Protein AF-A0A958C9D6-F1 (afdb_monomer_lite)

Structure (mmCIF, N/CA/C/O backbone):
data_AF-A0A958C9D6-F1
#
_entry.id   AF-A0A958C9D6-F1
#
loop_
_atom_site.group_PDB
_atom_site.id
_atom_site.type_symbol
_atom_site.label_atom_id
_atom_site.label_alt_id
_atom_site.label_comp_id
_atom_site.label_asym_id
_atom_site.label_entity_id
_atom_site.label_seq_id
_atom_site.pdbx_PDB_ins_code
_atom_site.Cartn_x
_atom_site.Cartn_y
_atom_site.Cartn_z
_atom_site.occupancy
_atom_site.B_iso_or_equiv
_atom_site.auth_seq_id
_atom_site.auth_comp_id
_atom_site.auth_asym_id
_atom_site.auth_atom_id
_atom_site.pdbx_PDB_model_num
ATOM 1 N N . GLU A 1 1 ? 12.164 8.817 -1.958 1.00 44.22 1 GLU A N 1
ATOM 2 C CA . GLU A 1 1 ? 10.934 9.123 -1.187 1.00 44.22 1 GLU A CA 1
ATOM 3 C C . GLU A 1 1 ? 10.553 7.933 -0.305 1.00 44.22 1 GLU A C 1
ATOM 5 O O . GLU A 1 1 ? 9.537 7.272 -0.521 1.00 44.22 1 GLU A O 1
ATOM 10 N N . SER A 1 2 ? 11.417 7.632 0.662 1.00 48.62 2 SER A N 1
ATOM 11 C CA . SER A 1 2 ? 11.255 6.499 1.586 1.00 48.62 2 SER A CA 1
ATOM 12 C C . SER A 1 2 ? 10.796 6.987 2.963 1.00 48.62 2 SER A C 1
ATOM 14 O O . SER A 1 2 ? 10.023 6.314 3.633 1.00 48.62 2 SER A O 1
ATOM 16 N N . GLU A 1 3 ? 11.183 8.214 3.326 1.00 47.53 3 GLU A N 1
ATOM 17 C CA . GLU A 1 3 ? 10.887 8.848 4.617 1.00 47.53 3 GLU A CA 1
ATOM 18 C C . GLU A 1 3 ? 9.378 9.100 4.813 1.00 47.53 3 GLU A C 1
ATOM 20 O O . GLU A 1 3 ? 8.834 8.747 5.851 1.00 47.53 3 GLU A O 1
ATOM 25 N N . ASN A 1 4 ? 8.648 9.538 3.777 1.00 67.62 4 ASN A N 1
ATOM 26 C CA . ASN A 1 4 ? 7.190 9.731 3.872 1.00 67.62 4 ASN A CA 1
ATOM 27 C C . ASN A 1 4 ? 6.381 8.420 3.952 1.00 67.62 4 ASN A C 1
ATOM 29 O O . ASN A 1 4 ? 5.243 8.423 4.419 1.00 67.62 4 ASN A O 1
ATOM 33 N N . ARG A 1 5 ? 6.924 7.291 3.478 1.00 75.25 5 ARG A N 1
ATOM 34 C CA . ARG A 1 5 ? 6.151 6.047 3.316 1.00 75.25 5 ARG A CA 1
ATOM 35 C C . ARG A 1 5 ? 5.978 5.314 4.648 1.00 75.25 5 ARG A C 1
ATOM 37 O O . ARG A 1 5 ? 4.868 4.902 4.971 1.00 75.25 5 ARG A O 1
ATOM 44 N N . GLY A 1 6 ? 7.045 5.224 5.442 1.00 79.25 6 GLY A N 1
ATOM 45 C CA . GLY A 1 6 ? 7.000 4.620 6.778 1.00 79.25 6 GLY A CA 1
ATOM 46 C C . GLY A 1 6 ? 6.117 5.405 7.753 1.00 79.25 6 GLY A C 1
ATOM 47 O O . GLY A 1 6 ? 5.312 4.811 8.469 1.00 79.25 6 GLY A O 1
ATOM 48 N N . GLU A 1 7 ? 6.194 6.740 7.734 1.00 83.88 7 GLU A N 1
ATOM 49 C CA . GLU A 1 7 ? 5.337 7.602 8.565 1.00 83.88 7 GLU A CA 1
ATOM 50 C C . GLU A 1 7 ? 3.856 7.481 8.183 1.00 83.88 7 GLU A C 1
ATOM 52 O O . GLU A 1 7 ? 2.994 7.367 9.056 1.00 83.88 7 GLU A O 1
ATOM 57 N N . MET A 1 8 ? 3.556 7.424 6.882 1.00 87.69 8 MET A N 1
ATOM 58 C CA . MET A 1 8 ? 2.203 7.199 6.371 1.00 87.69 8 MET A CA 1
ATOM 59 C C . MET A 1 8 ? 1.636 5.845 6.826 1.00 87.69 8 MET A C 1
ATOM 61 O O . MET A 1 8 ? 0.501 5.786 7.300 1.00 87.69 8 MET A O 1
ATOM 65 N N . LEU A 1 9 ? 2.412 4.761 6.712 1.00 88.69 9 LEU A N 1
ATOM 66 C CA . LEU A 1 9 ? 1.986 3.430 7.157 1.00 88.69 9 LEU A CA 1
ATOM 67 C C . LEU A 1 9 ? 1.775 3.387 8.673 1.00 88.69 9 LEU A C 1
ATOM 69 O O . LEU A 1 9 ? 0.756 2.874 9.133 1.00 88.69 9 LEU A O 1
ATOM 73 N N . ALA A 1 10 ? 2.677 3.985 9.453 1.00 89.25 10 ALA A N 1
ATOM 74 C CA . ALA A 1 10 ? 2.524 4.086 10.901 1.00 89.25 10 ALA A CA 1
ATOM 75 C C . ALA A 1 10 ? 1.255 4.864 11.286 1.00 89.25 10 ALA A C 1
ATOM 77 O O . ALA A 1 10 ? 0.511 4.433 12.169 1.00 89.25 10 ALA A O 1
ATOM 78 N N . ALA A 1 11 ? 0.961 5.967 10.591 1.00 89.38 11 ALA A N 1
ATOM 79 C CA . ALA A 1 11 ? -0.270 6.725 10.783 1.00 89.38 11 ALA A CA 1
ATOM 80 C C . ALA A 1 11 ? -1.517 5.912 10.402 1.00 89.38 11 ALA A C 1
ATOM 82 O O . ALA A 1 11 ? -2.531 5.994 11.096 1.00 89.38 11 ALA A O 1
ATOM 83 N N . ALA A 1 12 ? -1.461 5.119 9.331 1.00 89.56 12 ALA A N 1
ATOM 84 C CA . ALA A 1 12 ? -2.564 4.265 8.901 1.00 89.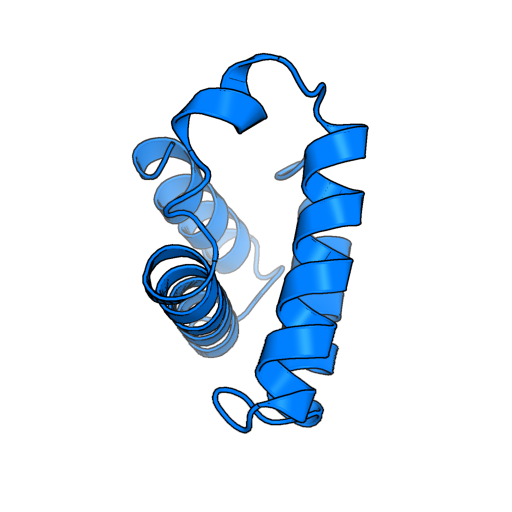56 12 ALA A CA 1
ATOM 85 C C . ALA A 1 12 ? -2.849 3.135 9.901 1.00 89.56 12 ALA A C 1
ATOM 87 O O . ALA A 1 12 ? -4.010 2.873 10.218 1.00 89.56 12 ALA A O 1
ATOM 88 N N . VAL A 1 13 ? -1.799 2.516 10.449 1.00 92.31 13 VAL A N 1
ATOM 89 C CA . VAL A 1 13 ? -1.910 1.512 11.518 1.00 92.31 13 VAL A CA 1
ATOM 90 C C . VAL A 1 13 ? -2.461 2.143 12.796 1.00 92.31 13 VAL A C 1
ATOM 92 O O . VAL A 1 13 ? -3.382 1.602 13.401 1.00 92.31 13 VAL A O 1
ATOM 95 N N . ALA A 1 14 ? -1.961 3.320 13.186 1.00 90.75 14 ALA A N 1
ATOM 96 C CA . ALA A 1 14 ? -2.441 4.039 14.367 1.00 90.75 14 ALA A CA 1
ATOM 97 C C . ALA A 1 14 ? -3.921 4.449 14.255 1.00 90.75 14 ALA A C 1
ATOM 99 O O . ALA A 1 14 ? -4.634 4.474 15.256 1.00 90.75 14 ALA A O 1
ATOM 100 N N . GLN A 1 15 ? -4.393 4.737 13.039 1.00 87.50 15 GLN A N 1
ATOM 101 C CA . GLN A 1 15 ? -5.802 5.018 12.746 1.00 87.50 15 GLN A CA 1
ATOM 102 C C . GLN A 1 15 ? -6.668 3.754 12.641 1.00 87.50 15 GLN A C 1
ATOM 104 O O . GLN A 1 15 ? -7.887 3.864 12.531 1.00 87.50 15 GLN A O 1
ATOM 109 N N . GLY A 1 16 ? -6.065 2.560 12.661 1.00 89.50 16 GLY A N 1
ATOM 110 C CA . GLY A 1 16 ? -6.764 1.295 12.436 1.00 89.50 16 GLY A CA 1
ATOM 111 C C . GLY A 1 16 ? -7.264 1.119 11.000 1.00 89.50 16 GLY A C 1
ATOM 112 O O . GLY A 1 16 ? -8.150 0.303 10.762 1.00 89.50 16 GLY A O 1
ATOM 113 N N . ALA A 1 17 ? -6.725 1.889 10.050 1.00 90.44 17 ALA A N 1
ATOM 114 C CA . ALA A 1 17 ? -7.061 1.773 8.637 1.00 90.44 17 ALA A CA 1
ATOM 115 C C . ALA A 1 17 ? -6.453 0.497 8.031 1.00 90.44 17 ALA A C 1
ATOM 117 O O . ALA A 1 17 ? -7.102 -0.180 7.240 1.00 90.44 17 ALA A O 1
ATOM 118 N N . ILE A 1 18 ? -5.230 0.148 8.441 1.00 92.25 18 ILE A N 1
ATOM 119 C CA . ILE A 1 18 ? -4.525 -1.071 8.026 1.00 92.25 18 ILE A CA 1
ATOM 120 C C . ILE A 1 18 ? -3.921 -1.779 9.242 1.00 92.25 18 ILE A C 1
ATOM 122 O O . ILE A 1 18 ? -3.767 -1.183 10.309 1.00 92.25 18 ILE A O 1
ATOM 126 N N . THR A 1 19 ? -3.556 -3.046 9.086 1.00 92.94 19 THR A N 1
ATOM 127 C CA . THR A 1 19 ? -2.859 -3.817 10.125 1.00 92.94 19 THR A CA 1
ATOM 128 C C . THR A 1 19 ? -1.335 -3.687 10.011 1.00 92.94 19 THR A C 1
ATOM 130 O O . THR A 1 19 ? -0.800 -3.203 9.015 1.00 92.94 19 THR A O 1
ATOM 133 N N . ALA A 1 20 ? -0.602 -4.138 11.033 1.00 89.06 20 ALA A N 1
ATOM 134 C CA . ALA A 1 20 ? 0.860 -4.207 10.963 1.00 89.06 20 ALA A CA 1
ATOM 135 C C . ALA A 1 20 ? 1.347 -5.183 9.873 1.00 89.06 20 ALA A C 1
ATOM 137 O O . ALA A 1 20 ? 2.378 -4.945 9.250 1.00 89.06 20 ALA A O 1
ATOM 138 N N . GLU A 1 21 ? 0.587 -6.253 9.619 1.00 90.44 21 GLU A N 1
ATOM 139 C CA . GLU A 1 21 ? 0.857 -7.204 8.534 1.00 90.44 21 GLU A CA 1
ATOM 140 C C . GLU A 1 21 ? 0.681 -6.541 7.166 1.00 90.44 21 GLU A C 1
ATOM 142 O O . GLU A 1 21 ? 1.510 -6.723 6.279 1.00 90.44 21 GLU A O 1
ATOM 147 N N . ASP A 1 22 ? -0.342 -5.697 7.021 1.00 90.75 22 ASP A N 1
ATOM 148 C CA . ASP A 1 22 ? -0.552 -4.908 5.807 1.00 90.75 22 ASP A CA 1
ATOM 149 C C . ASP A 1 22 ? 0.594 -3.934 5.551 1.00 90.75 22 ASP A C 1
ATOM 151 O O . ASP A 1 22 ? 1.077 -3.825 4.427 1.00 90.75 22 ASP A O 1
ATOM 155 N N . ALA A 1 23 ? 1.060 -3.241 6.593 1.00 90.00 23 ALA A N 1
ATOM 156 C CA . ALA A 1 23 ? 2.204 -2.346 6.472 1.00 90.00 23 ALA A CA 1
ATOM 157 C C . ALA A 1 23 ? 3.464 -3.106 6.025 1.00 90.00 23 ALA A C 1
ATOM 159 O O . ALA A 1 23 ? 4.149 -2.664 5.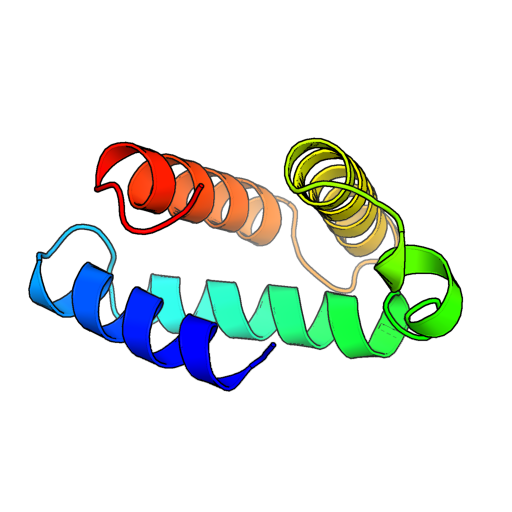103 1.00 90.00 23 ALA A O 1
ATOM 160 N N . ALA A 1 24 ? 3.722 -4.280 6.609 1.00 90.69 24 ALA A N 1
ATOM 161 C CA . ALA A 1 24 ? 4.848 -5.125 6.224 1.00 90.69 24 ALA A CA 1
ATOM 162 C C . ALA A 1 24 ? 4.737 -5.625 4.774 1.00 90.69 24 ALA A C 1
ATOM 164 O O . ALA A 1 24 ? 5.722 -5.589 4.035 1.00 90.69 24 ALA A O 1
ATOM 165 N N . LEU A 1 25 ? 3.543 -6.045 4.342 1.00 91.38 25 LEU A N 1
ATOM 166 C CA . LEU A 1 25 ? 3.298 -6.455 2.960 1.00 91.38 25 LEU A CA 1
ATOM 167 C C . LEU A 1 25 ? 3.529 -5.295 1.989 1.00 91.38 25 LEU A C 1
ATOM 169 O O . LEU A 1 25 ? 4.158 -5.459 0.946 1.00 91.38 25 LEU A O 1
ATOM 173 N N . PHE A 1 26 ? 3.035 -4.112 2.341 1.00 89.19 26 PHE A N 1
ATOM 174 C CA . PHE A 1 26 ? 3.184 -2.916 1.529 1.00 89.19 26 PHE A CA 1
ATOM 175 C C . PHE A 1 26 ? 4.655 -2.559 1.310 1.00 89.19 26 PHE A C 1
ATOM 177 O O . PHE A 1 26 ? 5.056 -2.289 0.177 1.00 89.19 26 PHE A O 1
ATOM 184 N N . GLU A 1 27 ? 5.467 -2.600 2.370 1.00 89.06 27 GLU A N 1
ATOM 185 C CA . GLU A 1 27 ? 6.913 -2.393 2.273 1.00 89.06 27 GLU A CA 1
ATOM 186 C C . GLU A 1 27 ? 7.604 -3.496 1.472 1.00 89.06 27 GLU A C 1
ATOM 188 O O . GLU A 1 27 ? 8.456 -3.189 0.642 1.00 89.06 27 GLU A O 1
ATOM 193 N N . GLN A 1 28 ? 7.221 -4.761 1.660 1.00 90.06 28 GLN A N 1
ATOM 194 C CA . GLN A 1 28 ? 7.797 -5.881 0.918 1.00 90.06 28 GLN A CA 1
ATOM 195 C C . GLN A 1 28 ? 7.550 -5.751 -0.587 1.00 90.06 2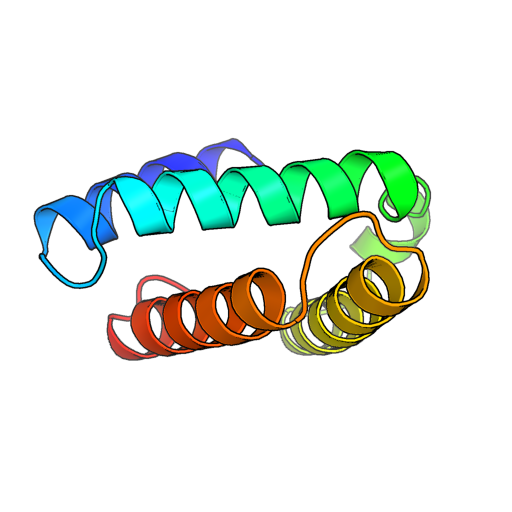8 GLN A C 1
ATOM 197 O O . GLN A 1 28 ? 8.493 -5.848 -1.371 1.00 90.06 28 GLN A O 1
ATOM 202 N N . VAL A 1 29 ? 6.303 -5.500 -0.998 1.00 89.25 29 VAL A N 1
ATOM 203 C CA . VAL A 1 29 ? 5.967 -5.285 -2.411 1.00 89.25 29 VAL A CA 1
ATOM 204 C C . VAL A 1 29 ? 6.745 -4.086 -2.933 1.00 89.25 29 VAL A C 1
ATOM 206 O O . VAL A 1 29 ? 7.368 -4.179 -3.984 1.00 89.25 29 VAL A O 1
ATOM 209 N N . HIS A 1 30 ? 6.797 -2.982 -2.186 1.00 86.50 30 HIS A N 1
ATOM 210 C CA . HIS A 1 30 ? 7.597 -1.830 -2.583 1.00 86.50 30 HIS A CA 1
ATOM 211 C C . HIS A 1 30 ? 9.081 -2.137 -2.748 1.00 86.50 30 HIS A C 1
ATOM 213 O O . HIS A 1 30 ? 9.660 -1.659 -3.714 1.00 86.50 30 HIS A O 1
ATOM 219 N N . ALA A 1 31 ? 9.679 -2.921 -1.855 1.00 86.88 31 ALA A N 1
ATOM 220 C CA . ALA A 1 31 ? 11.080 -3.310 -1.933 1.00 86.88 31 ALA A CA 1
ATOM 221 C C . ALA A 1 31 ? 11.356 -4.173 -3.171 1.00 86.88 31 ALA A C 1
ATOM 223 O O . ALA A 1 31 ? 12.311 -3.903 -3.891 1.00 86.88 31 ALA A O 1
ATOM 224 N N . VAL A 1 32 ? 10.481 -5.139 -3.473 1.00 88.62 32 VAL A N 1
ATOM 225 C CA . VAL A 1 32 ? 10.544 -5.931 -4.716 1.00 88.62 32 VAL A CA 1
ATOM 226 C C . VAL A 1 32 ? 10.440 -5.016 -5.934 1.00 88.62 32 VAL A C 1
ATOM 228 O O . VAL A 1 32 ? 11.205 -5.144 -6.889 1.00 88.62 32 VAL A O 1
ATOM 231 N N . LEU A 1 33 ? 9.501 -4.068 -5.905 1.00 84.38 33 LEU A N 1
ATOM 232 C CA . LEU A 1 33 ? 9.332 -3.111 -6.990 1.00 84.38 33 LEU A CA 1
ATOM 233 C C . LEU A 1 33 ? 10.554 -2.196 -7.148 1.00 84.38 33 LEU A C 1
ATOM 235 O O . LEU A 1 33 ? 10.956 -1.910 -8.273 1.00 84.38 33 LEU A O 1
ATOM 239 N N . ASP A 1 34 ? 11.163 -1.770 -6.042 1.00 81.88 34 ASP A N 1
ATOM 240 C CA . ASP A 1 34 ? 12.353 -0.919 -6.032 1.00 81.88 34 ASP A CA 1
ATOM 241 C C . ASP A 1 34 ? 13.561 -1.652 -6.621 1.00 81.88 34 ASP A C 1
ATOM 243 O O . ASP A 1 34 ? 14.180 -1.184 -7.578 1.00 81.88 34 ASP A O 1
ATOM 247 N N . GLU A 1 35 ? 13.811 -2.861 -6.116 1.00 83.69 35 GLU A N 1
ATOM 248 C CA . GLU A 1 35 ? 14.945 -3.705 -6.482 1.00 83.69 35 GLU A CA 1
A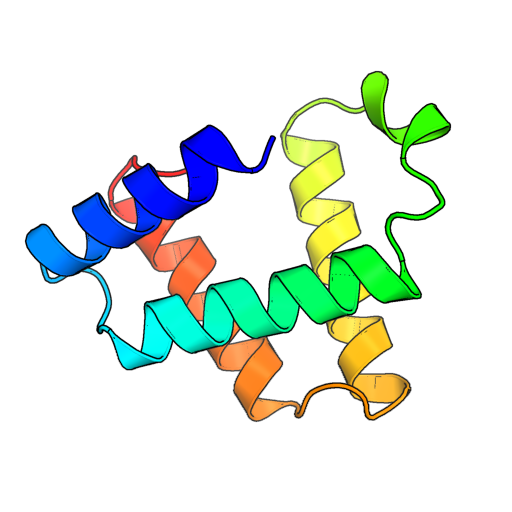TOM 249 C C . GLU A 1 35 ? 14.897 -4.149 -7.948 1.00 83.69 35 GLU A C 1
ATOM 251 O O . GLU A 1 35 ? 15.912 -4.102 -8.646 1.00 83.69 35 GLU A O 1
ATOM 256 N N . HIS A 1 36 ? 13.722 -4.552 -8.435 1.00 82.19 36 HIS A N 1
ATOM 257 C CA . HIS A 1 36 ? 13.587 -5.134 -9.770 1.00 82.19 36 HIS A CA 1
ATOM 258 C C . HIS A 1 36 ? 13.136 -4.140 -10.842 1.00 82.19 36 HIS A C 1
ATOM 260 O O . HIS A 1 36 ? 13.387 -4.373 -12.026 1.00 82.19 36 HIS A O 1
ATOM 266 N N . TYR A 1 37 ? 12.478 -3.041 -10.460 1.00 74.69 37 TYR A N 1
ATOM 267 C CA . TYR A 1 37 ? 11.799 -2.168 -11.418 1.00 74.69 37 TYR A CA 1
ATOM 268 C C . TYR A 1 37 ? 12.067 -0.662 -11.214 1.00 74.69 37 TYR A C 1
ATOM 270 O O . TYR A 1 37 ? 11.846 0.098 -12.158 1.00 74.69 37 TYR A O 1
ATOM 278 N N . MET A 1 38 ? 12.609 -0.193 -10.076 1.00 63.72 38 MET A N 1
ATOM 279 C CA . MET A 1 38 ? 12.972 1.230 -9.879 1.00 63.72 38 MET A CA 1
ATOM 280 C C . MET A 1 38 ? 14.416 1.603 -10.248 1.00 63.72 38 MET A C 1
ATOM 282 O O . MET A 1 38 ? 14.783 2.774 -10.131 1.00 63.72 38 MET A O 1
ATOM 286 N N . GLN A 1 39 ? 15.217 0.712 -10.847 1.00 55.53 39 GLN A N 1
ATOM 287 C CA . GLN A 1 39 ? 16.449 1.142 -11.544 1.00 55.53 39 GLN A CA 1
ATOM 288 C C . GLN A 1 39 ? 16.190 2.141 -12.701 1.00 55.53 39 GLN A C 1
ATOM 290 O O . GLN A 1 39 ? 17.126 2.738 -13.226 1.00 55.53 39 GLN A O 1
ATOM 295 N N . VAL A 1 40 ? 14.923 2.400 -13.041 1.00 50.69 40 VAL A N 1
ATOM 296 C CA . VAL A 1 40 ? 14.442 3.448 -13.964 1.00 50.69 40 VAL A CA 1
ATOM 297 C C . VAL A 1 40 ? 14.255 4.816 -13.255 1.00 50.69 40 VAL A C 1
ATOM 299 O O . VAL A 1 40 ? 13.657 5.751 -13.790 1.00 50.69 40 VAL A O 1
ATOM 302 N N . GLY A 1 41 ? 14.761 4.969 -12.025 1.00 45.88 41 GLY A N 1
ATOM 303 C CA . GLY A 1 41 ? 14.535 6.127 -11.148 1.00 45.88 41 GLY A CA 1
ATOM 304 C C . GLY A 1 41 ? 15.029 7.486 -11.666 1.00 45.88 41 GLY A C 1
ATOM 305 O O . GLY A 1 41 ? 14.587 8.520 -11.171 1.00 45.88 41 GLY A O 1
ATOM 306 N N . SER A 1 42 ? 15.892 7.530 -12.685 1.00 48.97 42 SER A N 1
ATOM 307 C CA . SER A 1 42 ? 16.299 8.799 -13.314 1.00 48.97 42 SER A CA 1
ATOM 308 C C . SER A 1 42 ? 15.272 9.348 -14.314 1.00 48.97 42 SER A C 1
ATOM 310 O O . SER A 1 42 ? 15.249 10.552 -14.546 1.00 48.97 42 SER A O 1
ATOM 312 N N . GLU A 1 43 ? 14.395 8.509 -14.874 1.00 48.06 43 GLU A N 1
ATOM 313 C CA . GLU A 1 43 ? 13.361 8.937 -15.836 1.00 48.06 43 GLU A CA 1
ATOM 314 C C . GLU A 1 43 ? 12.017 9.256 -15.154 1.00 48.06 43 GLU A C 1
ATOM 316 O O . GLU A 1 43 ? 11.210 10.022 -15.679 1.00 48.06 43 GLU A O 1
ATOM 321 N N . MET A 1 44 ? 11.792 8.736 -13.943 1.00 50.06 44 MET A N 1
ATOM 322 C CA . MET A 1 44 ? 10.554 8.934 -13.175 1.00 50.06 44 MET A CA 1
ATOM 323 C C . MET A 1 44 ? 10.402 10.320 -12.529 1.00 50.06 44 MET A C 1
ATOM 325 O O . MET A 1 44 ? 9.278 10.704 -12.212 1.00 50.06 44 MET A O 1
ATOM 329 N N . GLN A 1 45 ? 11.478 11.102 -12.367 1.00 50.41 45 GLN A N 1
ATOM 330 C CA . GLN A 1 45 ? 11.429 12.429 -11.720 1.00 50.41 45 GLN A CA 1
ATOM 331 C C . GLN A 1 45 ? 10.533 13.457 -12.443 1.00 50.41 45 GLN A C 1
ATOM 333 O O . GLN A 1 45 ? 10.229 14.503 -11.874 1.00 50.41 45 GLN A O 1
ATOM 338 N N . GLY A 1 46 ? 10.100 13.178 -13.678 1.00 51.38 46 GLY A N 1
ATOM 339 C CA . GLY A 1 46 ? 9.205 14.045 -14.454 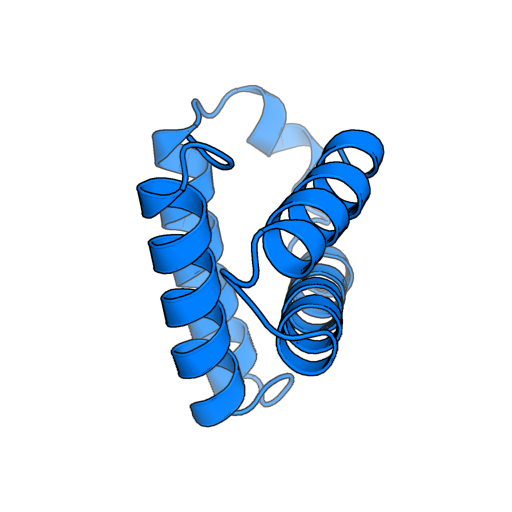1.00 51.38 46 GLY A CA 1
ATOM 340 C C . GLY A 1 46 ? 7.730 13.625 -14.481 1.00 51.38 46 GLY A C 1
ATOM 341 O O . GLY A 1 46 ? 6.912 14.352 -15.044 1.00 51.38 46 GLY A O 1
ATOM 342 N N . MET A 1 47 ? 7.362 12.466 -13.923 1.00 53.66 47 MET A N 1
ATOM 343 C CA . MET A 1 47 ? 5.984 11.965 -13.982 1.00 53.66 47 MET A CA 1
ATOM 344 C C . MET A 1 47 ? 5.190 12.429 -12.756 1.00 53.66 47 MET A C 1
ATOM 346 O O . MET A 1 47 ? 5.539 12.113 -11.625 1.00 53.66 47 MET A O 1
ATOM 350 N N . GLY A 1 48 ? 4.102 13.175 -12.977 1.00 55.84 48 GLY A N 1
ATOM 351 C CA . GLY A 1 48 ? 3.191 13.586 -11.899 1.00 55.84 48 GLY A CA 1
ATOM 352 C C . GLY A 1 48 ? 2.542 12.395 -11.176 1.00 55.84 48 GLY A C 1
ATOM 353 O O . GLY A 1 48 ? 2.531 11.281 -11.702 1.00 55.84 48 GLY A O 1
ATOM 354 N N . SER A 1 49 ? 1.949 12.630 -9.998 1.00 55.09 49 SER A N 1
ATOM 355 C CA . SER A 1 49 ? 1.438 11.592 -9.076 1.00 55.09 49 SER A CA 1
ATOM 356 C C . SER A 1 49 ? 0.533 10.530 -9.729 1.00 55.09 49 SER A C 1
ATOM 358 O O . SER A 1 49 ? 0.628 9.346 -9.412 1.00 55.09 49 SER A O 1
ATOM 360 N N . GLY A 1 50 ? -0.279 10.906 -10.726 1.00 57.38 50 GLY A N 1
ATOM 361 C CA . GLY A 1 50 ? -1.115 9.954 -11.478 1.00 57.38 50 GLY A CA 1
ATOM 362 C C . GLY A 1 50 ? -0.334 8.994 -12.394 1.00 57.38 50 GLY A C 1
ATOM 363 O O . GLY A 1 50 ? -0.753 7.854 -12.618 1.00 57.38 50 GLY A O 1
ATOM 364 N N . GLY A 1 51 ? 0.824 9.424 -12.901 1.00 66.81 51 GLY A N 1
ATOM 365 C CA . GLY A 1 51 ? 1.741 8.592 -13.683 1.00 66.81 51 GLY A CA 1
ATOM 366 C C . GLY A 1 51 ? 2.452 7.553 -12.818 1.00 66.81 51 GLY A C 1
ATOM 367 O O . GLY A 1 51 ? 2.563 6.398 -13.232 1.00 66.81 51 GLY A O 1
ATOM 368 N N . MET A 1 52 ? 2.836 7.926 -11.591 1.00 67.38 52 MET A N 1
ATOM 369 C CA . MET A 1 52 ? 3.415 6.987 -10.625 1.00 67.38 52 MET A CA 1
ATOM 370 C C . MET A 1 52 ? 2.438 5.871 -10.258 1.00 67.38 52 MET A C 1
ATOM 372 O O . MET A 1 52 ? 2.809 4.708 -10.372 1.00 67.38 52 MET A O 1
ATOM 376 N N . MET A 1 53 ? 1.182 6.179 -9.905 1.00 69.38 53 MET A N 1
ATOM 377 C CA . MET A 1 53 ? 0.200 5.132 -9.567 1.00 69.38 53 MET A CA 1
ATOM 378 C C . MET A 1 53 ? -0.065 4.159 -10.721 1.00 69.38 53 MET A C 1
ATOM 380 O O . MET A 1 53 ? -0.242 2.959 -10.503 1.00 69.38 53 MET A O 1
ATOM 384 N N . THR A 1 54 ? -0.114 4.668 -11.954 1.00 75.00 54 THR A N 1
ATOM 385 C CA . THR A 1 54 ? -0.341 3.832 -13.142 1.00 75.00 54 THR A CA 1
ATOM 386 C C . THR A 1 54 ? 0.842 2.896 -13.376 1.00 75.00 54 THR A C 1
ATOM 388 O O . THR A 1 54 ? 0.653 1.701 -13.610 1.00 75.00 54 THR A O 1
ATOM 391 N N . MET A 1 55 ? 2.064 3.420 -13.265 1.00 78.12 55 MET A N 1
ATOM 392 C CA . MET A 1 55 ? 3.276 2.623 -13.418 1.00 78.12 55 MET A CA 1
ATOM 393 C C . MET A 1 55 ? 3.422 1.601 -12.292 1.00 78.12 55 MET A C 1
ATOM 395 O O . MET A 1 55 ? 3.700 0.439 -12.563 1.00 78.12 55 MET A O 1
ATOM 399 N N . GLN A 1 56 ? 3.148 1.994 -11.053 1.00 79.31 56 GLN A N 1
ATOM 400 C CA . GLN A 1 56 ? 3.210 1.105 -9.905 1.00 79.31 56 GLN A CA 1
ATOM 401 C C . GLN A 1 56 ? 2.279 -0.097 -10.084 1.00 79.31 56 GLN A C 1
ATOM 403 O O . GLN A 1 56 ? 2.743 -1.223 -9.977 1.00 79.31 56 GLN A O 1
ATOM 408 N N . ARG A 1 57 ? 1.019 0.116 -10.497 1.00 81.38 57 ARG A N 1
ATOM 409 C CA . ARG A 1 57 ? 0.087 -0.980 -10.830 1.00 81.38 57 ARG A CA 1
ATOM 410 C C . ARG A 1 57 ? 0.612 -1.900 -11.932 1.00 81.38 57 ARG A C 1
ATOM 412 O O . ARG A 1 57 ? 0.460 -3.119 -11.842 1.00 81.38 57 ARG A O 1
ATOM 419 N N . ALA A 1 58 ? 1.221 -1.330 -12.971 1.00 84.94 58 ALA A N 1
ATOM 420 C CA . ALA A 1 58 ? 1.819 -2.115 -14.046 1.00 84.94 58 ALA A CA 1
ATOM 421 C C . ALA A 1 58 ? 2.997 -2.964 -13.541 1.00 84.94 58 ALA A C 1
ATOM 423 O O . ALA A 1 58 ? 3.093 -4.138 -13.901 1.00 84.94 58 ALA A O 1
ATOM 424 N N . MET A 1 59 ? 3.844 -2.400 -12.674 1.00 87.12 59 MET A N 1
ATOM 425 C CA . MET A 1 59 ? 4.971 -3.102 -12.063 1.00 87.12 59 MET A CA 1
ATOM 426 C C . MET A 1 59 ? 4.505 -4.196 -11.097 1.00 87.12 59 MET A C 1
ATOM 428 O O . MET A 1 59 ? 5.015 -5.306 -11.175 1.00 87.12 59 MET A O 1
ATOM 432 N N . THR A 1 60 ? 3.492 -3.957 -10.254 1.00 88.38 60 THR A N 1
ATOM 433 C CA . THR A 1 60 ? 2.930 -4.992 -9.365 1.00 88.38 60 THR A CA 1
ATOM 434 C C . THR A 1 60 ? 2.392 -6.172 -10.175 1.00 88.38 60 THR A C 1
ATOM 436 O O . THR A 1 60 ? 2.721 -7.322 -9.897 1.00 88.38 60 THR A O 1
ATOM 439 N N . GLY A 1 61 ? 1.651 -5.903 -11.256 1.00 89.00 61 GLY A N 1
ATOM 440 C CA . GLY A 1 61 ? 1.164 -6.953 -12.155 1.00 89.00 61 GLY A CA 1
ATOM 441 C C . GLY A 1 61 ? 2.274 -7.678 -12.927 1.00 89.00 61 GLY A C 1
ATOM 442 O O . GLY A 1 61 ? 2.061 -8.791 -13.408 1.00 89.00 61 GLY A O 1
ATOM 443 N N . GLN A 1 62 ? 3.447 -7.065 -13.083 1.00 89.06 62 GLN A N 1
ATOM 444 C CA . GLN A 1 62 ? 4.627 -7.717 -13.644 1.00 89.06 62 GLN A CA 1
ATOM 445 C C . GLN A 1 62 ? 5.336 -8.577 -12.590 1.00 89.06 62 GLN A C 1
ATOM 447 O O . GLN A 1 62 ? 5.636 -9.729 -12.871 1.00 89.06 62 GLN A O 1
ATOM 452 N N . ALA A 1 63 ? 5.474 -8.086 -11.357 1.00 90.31 63 ALA A N 1
ATOM 453 C CA . ALA A 1 63 ? 6.051 -8.832 -10.241 1.00 90.31 63 ALA A CA 1
ATOM 454 C C . ALA A 1 63 ? 5.275 -10.124 -9.925 1.00 90.31 63 ALA A C 1
ATOM 456 O O . ALA A 1 63 ? 5.885 -11.139 -9.597 1.00 90.31 63 ALA A O 1
ATOM 457 N N . VAL A 1 64 ? 3.945 -10.121 -10.096 1.00 93.50 64 VAL A N 1
ATOM 458 C CA . VAL A 1 64 ? 3.124 -11.345 -10.019 1.00 93.50 64 VAL A CA 1
ATOM 459 C C . VAL A 1 64 ? 3.470 -12.328 -11.138 1.00 93.50 64 VAL A C 1
ATOM 461 O O . VAL A 1 64 ? 3.607 -13.526 -10.899 1.00 93.50 64 VAL A O 1
ATOM 464 N N . ARG A 1 65 ? 3.609 -11.835 -12.374 1.00 91.38 65 ARG A N 1
ATOM 465 C CA . ARG A 1 65 ? 3.931 -12.667 -13.545 1.00 91.38 65 ARG A CA 1
ATOM 466 C C . ARG A 1 65 ? 5.328 -13.270 -13.459 1.00 91.38 65 ARG A C 1
ATOM 468 O O . ARG A 1 65 ? 5.506 -14.425 -13.835 1.00 91.38 65 ARG A O 1
ATOM 475 N N . ASP A 1 66 ? 6.273 -12.499 -12.942 1.00 91.38 66 ASP A N 1
ATOM 476 C CA . ASP A 1 66 ? 7.661 -12.910 -12.746 1.00 91.38 66 ASP A CA 1
ATOM 477 C C . ASP A 1 66 ? 7.823 -13.805 -11.497 1.00 91.38 66 ASP A C 1
ATOM 479 O O . ASP A 1 66 ? 8.861 -14.437 -11.313 1.00 91.38 66 ASP A O 1
ATOM 483 N N . GLY A 1 67 ? 6.777 -13.919 -10.668 1.00 91.44 67 GLY A N 1
ATOM 484 C CA . GLY A 1 67 ? 6.736 -14.795 -9.497 1.00 91.44 67 GLY A CA 1
ATOM 485 C C . GLY A 1 67 ? 7.440 -14.235 -8.259 1.00 91.44 67 GLY A C 1
ATOM 486 O O . GLY A 1 67 ? 7.710 -14.993 -7.330 1.00 91.44 67 GLY A O 1
ATOM 487 N N . TYR A 1 68 ? 7.737 -12.933 -8.231 1.00 91.69 68 TYR A N 1
ATOM 488 C CA . TYR A 1 68 ? 8.339 -12.265 -7.072 1.00 91.69 68 TYR A CA 1
ATOM 489 C C . TYR A 1 68 ? 7.341 -12.034 -5.935 1.00 91.69 68 TYR A C 1
ATOM 491 O O . TYR A 1 68 ? 7.717 -12.066 -4.766 1.00 91.69 68 TYR A O 1
ATOM 499 N N . ILE A 1 69 ? 6.073 -11.812 -6.282 1.00 92.62 69 ILE A N 1
ATOM 500 C CA . ILE A 1 69 ? 4.955 -11.707 -5.339 1.00 92.62 69 ILE A CA 1
ATOM 501 C C . ILE A 1 69 ? 3.807 -12.591 -5.819 1.00 92.62 69 ILE A C 1
ATOM 503 O O . ILE A 1 69 ? 3.721 -12.936 -7.000 1.00 92.62 69 ILE A O 1
ATOM 507 N N . THR A 1 70 ? 2.901 -12.959 -4.921 1.00 93.56 70 THR A N 1
ATOM 508 C CA . THR A 1 70 ? 1.709 -13.717 -5.303 1.00 93.56 70 THR A CA 1
ATOM 509 C C . THR A 1 70 ? 0.581 -12.796 -5.765 1.00 93.56 70 THR A C 1
ATOM 511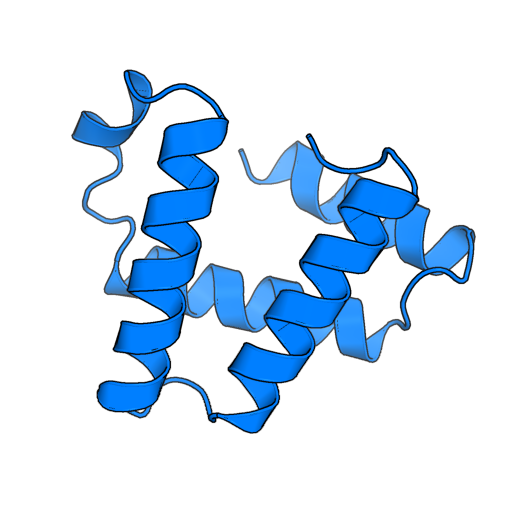 O O . THR A 1 70 ? 0.567 -11.593 -5.503 1.00 93.56 70 THR A O 1
ATOM 514 N N . GLN A 1 71 ? -0.417 -13.375 -6.437 1.00 90.50 71 GLN A N 1
ATOM 515 C CA . GLN A 1 71 ? -1.641 -12.651 -6.784 1.00 90.50 71 GLN A CA 1
ATOM 516 C C . GLN A 1 71 ? -2.334 -12.097 -5.525 1.00 90.50 71 GLN A C 1
ATOM 518 O O . GLN A 1 71 ? -2.755 -10.946 -5.526 1.00 90.50 71 GLN A O 1
ATOM 523 N N . ALA A 1 72 ? -2.353 -12.870 -4.432 1.00 91.81 72 ALA A N 1
ATOM 524 C CA . ALA A 1 72 ? -2.915 -12.438 -3.154 1.00 91.81 72 ALA A CA 1
ATOM 525 C C . ALA A 1 72 ? -2.176 -11.220 -2.575 1.00 91.81 72 ALA A C 1
ATOM 527 O O . ALA A 1 72 ? -2.822 -10.292 -2.093 1.00 91.81 72 ALA A O 1
ATOM 528 N N . ASP A 1 73 ? -0.845 -11.187 -2.685 1.00 91.88 73 ASP A N 1
ATOM 529 C CA . ASP A 1 73 ? -0.038 -10.042 -2.252 1.00 91.88 73 ASP A CA 1
ATOM 530 C C . ASP A 1 73 ? -0.361 -8.793 -3.077 1.00 91.88 73 ASP A C 1
ATOM 532 O O . ASP A 1 73 ? -0.512 -7.707 -2.526 1.00 91.88 73 ASP A O 1
ATOM 536 N N . SER A 1 74 ? -0.528 -8.943 -4.395 1.00 91.00 74 SER A N 1
ATOM 537 C CA . SER A 1 74 ? -0.909 -7.841 -5.288 1.00 91.00 74 SER A CA 1
ATOM 538 C C . SER A 1 74 ? -2.317 -7.312 -5.007 1.00 91.00 74 SER A C 1
ATOM 540 O O . SER A 1 74 ? -2.538 -6.096 -5.021 1.00 91.00 74 SER A O 1
ATOM 542 N N . ASP A 1 75 ? -3.283 -8.203 -4.782 1.00 91.62 75 ASP A N 1
ATOM 543 C CA . ASP A 1 75 ? -4.653 -7.818 -4.439 1.00 91.62 75 ASP A CA 1
ATOM 544 C C . ASP A 1 75 ? -4.664 -7.067 -3.106 1.00 91.62 75 ASP A C 1
ATOM 546 O O . ASP A 1 75 ? -5.199 -5.959 -3.015 1.00 91.62 75 ASP A O 1
ATOM 550 N N . ARG A 1 76 ? -3.964 -7.600 -2.100 1.00 92.19 76 ARG A N 1
ATOM 551 C CA . ARG A 1 76 ? -3.877 -6.970 -0.786 1.00 92.19 76 ARG A CA 1
ATOM 552 C C . ARG A 1 76 ? -3.134 -5.637 -0.830 1.00 92.19 76 ARG A C 1
ATOM 554 O O . ARG A 1 76 ? -3.589 -4.664 -0.234 1.00 92.19 76 ARG A O 1
ATOM 561 N N . PHE A 1 77 ? -2.054 -5.547 -1.601 1.00 91.06 77 PHE A N 1
ATOM 562 C CA . PHE A 1 77 ? -1.345 -4.297 -1.867 1.00 91.06 77 PHE A CA 1
ATOM 563 C C . PHE A 1 77 ? -2.268 -3.219 -2.451 1.00 91.06 77 PHE A C 1
ATOM 565 O O . PHE A 1 77 ? -2.234 -2.061 -2.029 1.00 91.06 77 PHE A O 1
ATOM 572 N N . THR A 1 78 ? -3.133 -3.611 -3.389 1.00 89.56 78 THR A N 1
ATOM 573 C CA . THR A 1 78 ? -4.117 -2.709 -3.998 1.00 89.56 78 THR A CA 1
ATOM 574 C C . THR A 1 78 ? -5.144 -2.233 -2.972 1.00 89.56 78 THR A C 1
ATOM 576 O O . THR A 1 78 ? -5.419 -1.036 -2.905 1.00 89.56 78 THR A O 1
ATOM 579 N N . GLU A 1 79 ? -5.665 -3.130 -2.130 1.00 91.19 79 GLU A N 1
ATOM 580 C CA . GLU A 1 79 ? -6.593 -2.763 -1.051 1.00 91.19 79 GLU A CA 1
ATOM 581 C C . GLU A 1 79 ? -5.977 -1.777 -0.052 1.00 91.19 79 GLU A C 1
ATOM 583 O O . GLU A 1 79 ? -6.641 -0.828 0.378 1.00 91.19 79 GLU A O 1
ATOM 588 N N . ILE A 1 80 ? -4.705 -1.977 0.302 1.00 90.81 80 ILE A N 1
ATOM 589 C CA . ILE A 1 80 ? -3.962 -1.083 1.195 1.00 90.81 80 ILE A CA 1
ATOM 590 C C . ILE A 1 80 ? -3.837 0.300 0.556 1.00 90.81 80 ILE A C 1
ATOM 592 O O . ILE A 1 80 ? -4.180 1.292 1.195 1.00 90.81 80 ILE A O 1
ATOM 596 N N . HIS A 1 81 ? -3.431 0.377 -0.715 1.00 88.44 81 HIS A N 1
ATOM 597 C CA . HIS A 1 81 ? -3.379 1.634 -1.471 1.00 88.44 81 HIS A CA 1
ATOM 598 C C . HIS A 1 81 ? -4.728 2.369 -1.447 1.00 88.44 81 HIS A C 1
ATOM 600 O O . HIS A 1 81 ? -4.792 3.544 -1.088 1.00 88.44 81 HIS A O 1
ATOM 606 N N . ASP A 1 82 ? -5.816 1.670 -1.775 1.00 88.81 82 ASP A N 1
ATOM 607 C CA . ASP A 1 82 ? -7.176 2.219 -1.776 1.00 88.81 82 ASP A CA 1
ATOM 608 C C . ASP A 1 82 ? -7.578 2.751 -0.392 1.00 88.81 82 ASP A C 1
ATOM 610 O O . ASP A 1 82 ? -8.193 3.811 -0.260 1.00 88.81 82 ASP A O 1
ATOM 614 N N . THR A 1 83 ? -7.201 2.024 0.657 1.00 90.25 83 THR A N 1
ATOM 615 C CA . THR A 1 83 ? -7.473 2.392 2.048 1.00 90.25 83 THR A CA 1
ATOM 616 C C . THR A 1 83 ? -6.697 3.637 2.464 1.00 90.25 83 THR A C 1
ATOM 618 O O . THR A 1 83 ? -7.267 4.540 3.074 1.00 90.25 83 THR A O 1
ATOM 621 N N . LEU A 1 84 ? -5.423 3.733 2.083 1.00 87.81 84 LEU A N 1
ATOM 622 C CA . LEU A 1 84 ? -4.581 4.897 2.355 1.00 87.81 84 LEU A CA 1
ATOM 623 C C . LEU A 1 84 ? -5.090 6.150 1.629 1.00 87.81 84 LEU A C 1
ATOM 625 O O . LEU A 1 84 ? -5.121 7.228 2.223 1.00 87.81 84 LEU A O 1
ATOM 629 N N . ILE A 1 85 ? -5.562 6.006 0.386 1.00 86.88 85 ILE A N 1
ATOM 630 C CA . ILE A 1 85 ? -6.204 7.092 -0.373 1.00 86.88 85 ILE A CA 1
ATOM 631 C C . ILE A 1 85 ? -7.498 7.538 0.319 1.00 86.88 85 ILE A C 1
ATOM 633 O O . ILE A 1 85 ? -7.709 8.731 0.532 1.00 86.88 85 ILE A O 1
ATOM 637 N N . LYS A 1 86 ? -8.354 6.593 0.730 1.00 87.19 86 LYS A N 1
ATOM 638 C CA . LYS A 1 86 ? -9.603 6.896 1.458 1.00 87.19 86 LYS A CA 1
ATOM 639 C C . LYS A 1 86 ? -9.350 7.573 2.803 1.00 87.19 86 LYS A C 1
ATOM 641 O O . LYS A 1 86 ? -10.130 8.434 3.199 1.00 87.19 86 LYS A O 1
ATOM 646 N N . ALA A 1 87 ? -8.263 7.210 3.479 1.00 85.88 87 ALA A N 1
ATOM 647 C CA . ALA A 1 87 ? -7.821 7.844 4.717 1.00 85.88 87 ALA A CA 1
ATOM 648 C C . ALA A 1 87 ? -7.179 9.230 4.494 1.00 85.88 87 ALA A C 1
ATOM 650 O O . ALA A 1 87 ? -6.863 9.915 5.462 1.00 85.88 87 ALA A O 1
ATOM 651 N N . GLY A 1 88 ? -6.969 9.654 3.241 1.00 84.31 88 GLY A N 1
ATOM 652 C CA . GLY A 1 88 ? -6.293 10.911 2.911 1.00 84.31 88 GLY A CA 1
ATOM 653 C C . GLY A 1 88 ? -4.793 10.903 3.219 1.00 84.31 88 GLY A C 1
ATOM 654 O O . GLY A 1 88 ? -4.169 11.959 3.240 1.00 84.31 88 GLY A O 1
ATOM 655 N N . LEU A 1 89 ? -4.222 9.721 3.460 1.00 83.50 89 LEU A N 1
ATOM 656 C CA . LEU A 1 89 ? -2.807 9.517 3.777 1.00 83.50 89 LEU A CA 1
ATOM 657 C C . LEU A 1 89 ? -1.947 9.371 2.519 1.00 83.50 89 LEU A C 1
ATOM 659 O O . LEU A 1 89 ? -0.730 9.507 2.585 1.00 83.50 89 LEU A O 1
ATOM 663 N N . MET A 1 90 ? -2.584 9.114 1.376 1.00 75.31 90 MET A N 1
ATOM 664 C CA . MET A 1 90 ? -1.948 8.967 0.074 1.00 75.31 90 MET A CA 1
ATOM 665 C C . MET A 1 90 ? -2.746 9.734 -0.989 1.00 75.31 90 MET A C 1
ATOM 667 O O . MET A 1 90 ? -3.972 9.827 -0.889 1.00 75.31 90 MET A O 1
ATOM 671 N N . GLN A 1 91 ? -2.052 10.315 -1.973 1.00 63.66 91 GLN A N 1
ATOM 672 C CA . GLN A 1 91 ? -2.608 11.189 -3.017 1.00 63.66 91 GLN A CA 1
ATOM 673 C C . GLN A 1 91 ? -2.060 10.788 -4.389 1.00 63.66 91 GLN A C 1
ATOM 675 O O . GLN A 1 91 ? -0.830 10.573 -4.483 1.00 63.66 91 GLN A O 1
#

Sequence (91 aa):
ESENRGEMLAAAVAQGAITAEDAALFEQVHAVLDEHYMQVGSEMQGMGSGGMMTMQRAMTGQAVRDGYITQADSDRFTEIHDTLIKAGLMQ

Radius of gyration: 12.81 Å; chains: 1; bounding box: 26×29×30 Å

Secondary structure (DSSP, 8-state):
--HHHHHHHHHHHHTTSS-HHHHHHHHHHHHHHHHHHGGGTTTGGG--HHHHHHHHHHHHHHHHHHTSS-HHHHHHHHHHHHHHHHTTS--

pLDDT: mean 80.3, std 14.76, range [44.22, 93.56]

Foldseek 3Di:
DVVLLLVLLVVCCVVVLDPPVLSVLLVQLVVVCCVPPCVVVVVCPPDPPVRVVVVSLVSLVVCCVVVVDPPVSSVSNVSSVVSSVVVVSGD